Protein AF-A0A6V7JAZ3-F1 (afdb_monomer_lite)

Radius of gyration: 17.67 Å; chains: 1; bounding box: 22×42×48 Å

Secondary structure (DSSP, 8-state):
-HHHHTT-STT--PPP-SS--S----------EEEEEBTTBEEEE-SS-TT-EEEE-TTS-SS-EEEEE-

InterPro domains:
  IPR051165 Multifunctional Ankyrin Repeat Domain-Containing Protein [PTHR24123] (15-70)

Foldseek 3Di:
DVVVVVQPDPPHDDDDDPDDDPDDDDDDDDDWPWDWAAQCWAKDADPVDRVDIDTGHHRSHHGTDIDTDD

Sequence (70 aa):
LSQLEDLQTSRIVRILTVDFPHYFAVVSRVRQEVHAVGPEGGTVSSSAVPQVQAVFPPAALTKKIRVGLQ

Structure (mmCIF, N/CA/C/O backbone):
data_AF-A0A6V7JAZ3-F1
#
_entry.id   AF-A0A6V7JAZ3-F1
#
loop_
_atom_site.group_PDB
_atom_site.id
_atom_site.type_symbol
_atom_site.label_atom_id
_atom_site.label_alt_id
_atom_site.label_comp_id
_atom_site.label_asym_id
_atom_site.label_entity_id
_atom_site.label_seq_id
_atom_site.pdbx_PDB_ins_code
_atom_site.Cartn_x
_atom_site.Cartn_y
_atom_site.Cartn_z
_atom_site.occupancy
_atom_site.B_iso_or_equiv
_atom_site.auth_seq_id
_atom_site.auth_comp_id
_atom_site.auth_asym_id
_atom_site.auth_atom_id
_atom_site.pdbx_PDB_model_num
ATOM 1 N N . LEU A 1 1 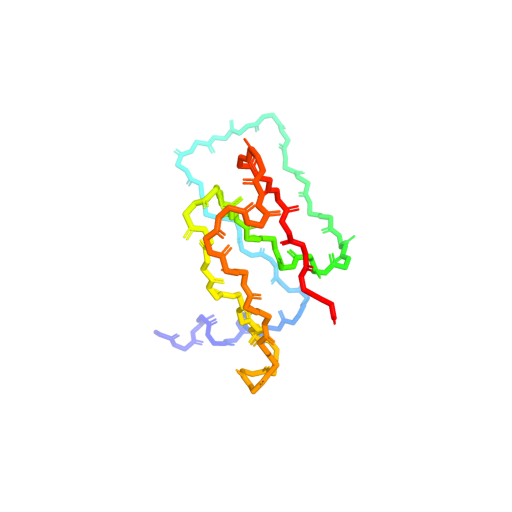? 4.812 1.772 26.962 1.00 50.53 1 LEU A N 1
ATOM 2 C CA . LEU A 1 1 ? 4.415 0.888 25.840 1.00 50.53 1 LEU A CA 1
ATOM 3 C C . LEU A 1 1 ? 2.890 0.733 25.753 1.00 50.53 1 LEU A C 1
ATOM 5 O O . LEU A 1 1 ? 2.383 0.837 24.648 1.00 50.53 1 LEU A O 1
ATOM 9 N N . SER A 1 2 ? 2.167 0.656 26.880 1.00 58.47 2 SER A N 1
ATOM 10 C CA . SER A 1 2 ? 0.695 0.516 26.953 1.00 58.47 2 SER A CA 1
ATOM 11 C C . SER A 1 2 ? -0.144 1.567 26.201 1.00 58.47 2 SER A C 1
ATOM 13 O O . SER A 1 2 ? -1.098 1.217 25.522 1.00 58.47 2 SER A O 1
ATOM 15 N N . GLN A 1 3 ? 0.232 2.852 26.227 1.00 59.94 3 GLN A N 1
ATOM 16 C CA . GLN A 1 3 ? -0.541 3.910 25.544 1.00 59.94 3 GLN A CA 1
ATOM 17 C C . GLN A 1 3 ? -0.598 3.759 24.011 1.00 59.94 3 GLN A C 1
ATOM 19 O O 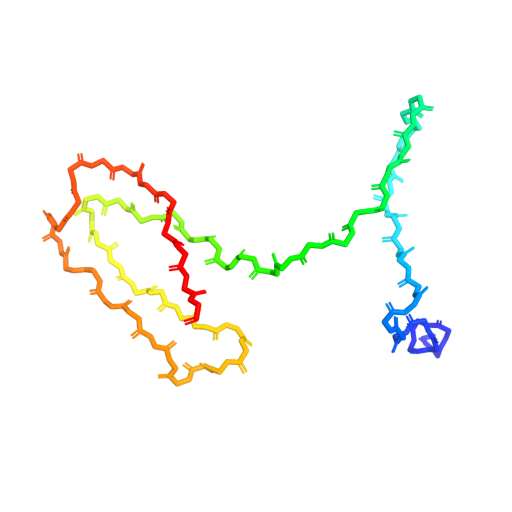. GLN A 1 3 ? -1.459 4.346 23.362 1.00 59.94 3 GLN A O 1
ATOM 24 N N . LEU A 1 4 ? 0.337 3.016 23.400 1.00 60.16 4 LEU A N 1
ATOM 25 C CA . LEU A 1 4 ? 0.325 2.776 21.954 1.00 60.16 4 LEU A CA 1
ATOM 26 C C . LEU A 1 4 ? -0.727 1.737 21.558 1.00 60.16 4 LEU A C 1
ATOM 28 O O . LEU A 1 4 ? -1.287 1.842 20.468 1.00 60.16 4 LEU A O 1
ATOM 32 N N . GLU A 1 5 ? -0.958 0.763 22.436 1.00 62.28 5 GLU A N 1
ATOM 33 C CA . GLU A 1 5 ? -1.919 -0.328 22.271 1.00 62.28 5 GLU A CA 1
ATOM 34 C C . GLU A 1 5 ? -3.353 0.192 22.440 1.00 62.28 5 GLU A C 1
ATOM 36 O O . GLU A 1 5 ? -4.214 -0.142 21.632 1.00 62.28 5 GLU A O 1
ATOM 41 N N . ASP A 1 6 ? -3.583 1.133 23.365 1.00 60.91 6 ASP A N 1
ATOM 42 C CA . ASP A 1 6 ? -4.881 1.813 23.549 1.00 60.91 6 ASP A CA 1
ATOM 43 C C . ASP A 1 6 ? -5.329 2.617 22.313 1.00 60.91 6 ASP A C 1
ATOM 45 O O . ASP A 1 6 ? -6.518 2.847 22.082 1.00 60.91 6 ASP A O 1
ATOM 49 N N . LEU A 1 7 ? -4.370 3.046 21.487 1.00 62.19 7 LEU A N 1
ATOM 50 C CA . LEU A 1 7 ? -4.624 3.766 20.240 1.00 62.19 7 LEU A CA 1
ATOM 51 C C . LEU A 1 7 ? -4.868 2.820 19.055 1.00 62.19 7 LEU A C 1
ATOM 53 O O . LEU A 1 7 ? -5.206 3.300 17.972 1.00 62.19 7 LEU A O 1
ATOM 57 N N . GLN A 1 8 ? -4.752 1.497 19.237 1.00 62.84 8 GLN A N 1
ATOM 58 C CA . GLN A 1 8 ? -5.080 0.492 18.219 1.00 62.84 8 GLN A CA 1
ATOM 59 C C . GLN A 1 8 ? -6.591 0.273 18.103 1.00 62.84 8 GLN A C 1
ATOM 61 O O . GLN A 1 8 ? -7.113 -0.835 18.191 1.00 62.84 8 GLN A O 1
ATOM 66 N N . THR A 1 9 ? -7.310 1.364 17.862 1.00 72.75 9 THR A N 1
ATOM 67 C CA . THR A 1 9 ? -8.707 1.331 17.439 1.00 72.75 9 THR A CA 1
ATOM 68 C C . THR A 1 9 ? -8.789 1.829 16.001 1.00 72.75 9 THR A C 1
ATOM 70 O O . THR A 1 9 ? -8.011 2.685 15.584 1.00 72.75 9 THR A O 1
ATOM 73 N N . SER A 1 10 ? -9.776 1.365 15.235 1.00 69.88 10 SER A N 1
ATOM 74 C CA . SER A 1 10 ? -10.010 1.835 13.859 1.00 69.88 10 SER A CA 1
ATOM 75 C C . SER A 1 10 ? -10.417 3.313 13.758 1.00 69.88 10 SER A C 1
ATOM 77 O O . SER A 1 10 ? -10.605 3.827 12.658 1.00 69.88 10 SER A O 1
ATOM 79 N N . ARG A 1 11 ? -10.585 4.000 14.896 1.00 82.25 11 ARG A N 1
ATOM 80 C CA . ARG A 1 11 ? -11.117 5.364 14.996 1.00 82.25 11 ARG A CA 1
ATOM 81 C C . ARG A 1 11 ? -10.057 6.416 15.316 1.00 82.25 11 ARG A C 1
ATOM 83 O O . ARG A 1 11 ? -10.397 7.592 15.384 1.00 82.25 11 ARG A O 1
ATOM 90 N N . ILE A 1 12 ? -8.797 6.020 15.511 1.00 87.44 12 ILE A N 1
ATOM 91 C CA . ILE A 1 12 ? -7.697 6.949 15.788 1.00 87.44 12 ILE A CA 1
ATOM 92 C C . ILE A 1 12 ? -6.627 6.810 14.706 1.00 87.44 12 ILE A C 1
ATOM 94 O O . ILE A 1 12 ? -6.118 5.723 14.453 1.00 87.44 12 ILE A O 1
ATOM 98 N N . VAL A 1 13 ? -6.265 7.932 14.080 1.00 86.88 13 VAL A N 1
ATOM 99 C CA . VAL A 1 13 ? -5.204 8.003 13.067 1.00 86.88 13 VAL A CA 1
ATOM 100 C C . VAL A 1 13 ? -4.031 8.787 13.633 1.00 86.88 13 VAL A C 1
ATOM 102 O O . VAL A 1 13 ? -4.182 9.938 14.037 1.00 86.88 13 VAL A O 1
ATOM 105 N N . ARG A 1 14 ? -2.847 8.169 13.655 1.00 88.81 14 ARG A N 1
ATOM 106 C CA . ARG A 1 14 ? -1.607 8.828 14.070 1.00 88.81 14 ARG A CA 1
ATOM 107 C C . ARG A 1 14 ? -0.841 9.318 12.848 1.00 88.81 14 ARG A C 1
ATOM 109 O O . ARG A 1 14 ? -0.426 8.512 12.020 1.00 88.81 14 ARG A O 1
ATOM 116 N N . ILE A 1 15 ? -0.606 10.625 12.782 1.00 92.69 15 ILE A N 1
ATOM 117 C CA . ILE A 1 15 ? 0.264 11.253 11.785 1.00 92.69 15 ILE A CA 1
ATOM 118 C C . ILE A 1 15 ? 1.624 11.502 12.445 1.00 92.69 15 ILE A C 1
ATOM 120 O O . ILE A 1 15 ? 1.702 12.203 13.450 1.00 92.69 15 ILE A O 1
ATOM 124 N N . LEU A 1 16 ? 2.683 10.898 11.907 1.00 93.12 16 LEU A N 1
ATOM 125 C CA . LEU A 1 16 ? 4.068 11.156 12.307 1.00 93.12 16 LEU A CA 1
ATOM 126 C C . LEU A 1 16 ? 4.691 12.082 11.260 1.00 93.12 16 LEU A C 1
ATOM 128 O O . LEU A 1 16 ? 4.753 11.711 10.091 1.00 93.12 16 LEU A O 1
ATOM 132 N N . THR A 1 17 ? 5.117 13.276 11.666 1.00 96.38 17 THR A N 1
ATOM 133 C CA . THR A 1 17 ? 5.701 14.287 10.772 1.00 96.38 17 THR A CA 1
ATOM 134 C C . THR A 1 17 ? 6.872 14.995 11.450 1.00 96.38 17 THR A C 1
ATOM 136 O O . THR A 1 17 ? 6.918 15.059 12.679 1.00 96.38 17 THR A O 1
ATOM 139 N N . VAL A 1 18 ? 7.817 15.508 10.659 1.00 97.44 18 VAL A N 1
ATOM 140 C CA . VAL A 1 18 ? 8.968 16.305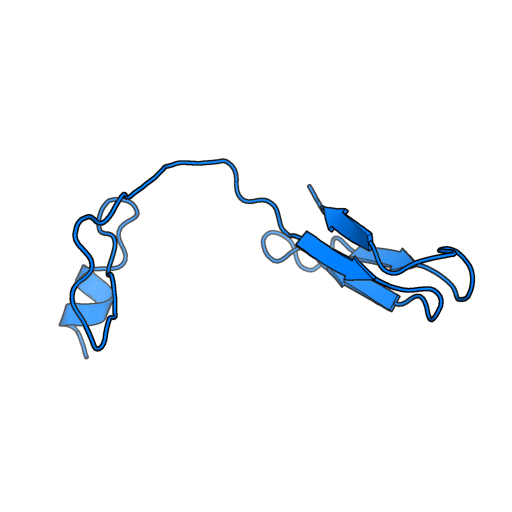 11.135 1.00 97.44 18 VAL A CA 1
ATOM 141 C C . VAL A 1 18 ? 8.801 17.803 10.854 1.00 97.44 18 VAL A C 1
ATOM 143 O O . VAL A 1 18 ? 9.554 18.615 11.383 1.00 97.44 18 VAL A O 1
ATOM 146 N N . ASP A 1 19 ? 7.798 18.166 10.056 1.00 96.94 19 ASP A N 1
ATOM 147 C CA . ASP A 1 19 ? 7.428 19.525 9.671 1.00 96.94 19 ASP A CA 1
ATOM 148 C C . ASP A 1 19 ? 5.895 19.677 9.550 1.00 96.94 19 ASP A C 1
ATOM 150 O O . ASP A 1 19 ? 5.144 18.695 9.586 1.00 96.94 19 ASP A O 1
ATOM 154 N N . PHE A 1 20 ? 5.410 20.922 9.457 1.00 96.19 20 PHE A N 1
ATOM 155 C CA . PHE A 1 20 ? 3.979 21.234 9.375 1.00 96.19 20 PHE A CA 1
ATOM 156 C C . PHE A 1 20 ? 3.585 21.727 7.972 1.00 96.19 20 PHE A C 1
ATOM 158 O O . PHE A 1 20 ? 3.984 22.829 7.587 1.00 96.19 20 PHE A O 1
ATOM 165 N N . PRO A 1 21 ? 2.767 20.970 7.215 1.00 96.88 21 PRO A N 1
ATOM 166 C CA . PRO A 1 21 ? 2.148 21.469 5.995 1.00 96.88 21 PRO A CA 1
ATOM 167 C C . PRO A 1 21 ? 1.005 22.439 6.323 1.00 96.88 21 PRO A C 1
ATOM 169 O O . PRO A 1 21 ? 0.511 22.487 7.449 1.00 96.88 21 PRO A O 1
ATOM 172 N N . HIS A 1 22 ? 0.512 23.156 5.309 1.00 95.88 22 HIS A N 1
ATOM 173 C CA . HIS A 1 22 ? -0.667 24.016 5.463 1.00 95.88 22 HIS A CA 1
ATOM 174 C C . HIS A 1 22 ? -1.914 23.239 5.919 1.00 95.88 22 HIS A C 1
ATOM 176 O O . HIS A 1 22 ? -2.695 23.763 6.708 1.00 95.88 22 HIS A O 1
ATOM 182 N N . TYR A 1 23 ? -2.093 21.995 5.451 1.00 97.19 23 TYR A N 1
ATOM 183 C CA . TYR A 1 23 ? -3.227 21.144 5.818 1.00 97.19 23 TYR A CA 1
ATOM 184 C C . TYR A 1 23 ? -2.850 19.659 5.822 1.00 97.19 23 TYR A C 1
ATOM 186 O O . TYR A 1 23 ? -2.060 19.203 4.996 1.00 97.19 23 TYR A O 1
ATOM 194 N N . PHE A 1 24 ? -3.499 18.896 6.703 1.00 96.94 24 PHE A N 1
ATOM 195 C CA . PHE A 1 24 ? -3.571 17.436 6.649 1.00 96.94 24 PHE A CA 1
ATOM 196 C C . PHE A 1 24 ? -5.005 16.997 6.333 1.00 96.94 24 PHE A C 1
ATOM 198 O O . PHE A 1 24 ? -5.961 17.664 6.724 1.00 96.94 24 PHE A O 1
ATOM 205 N N . ALA A 1 25 ? -5.158 15.845 5.679 1.00 95.75 25 ALA A N 1
ATOM 206 C CA . ALA A 1 25 ? -6.456 15.221 5.440 1.00 95.75 25 ALA A CA 1
ATOM 207 C C . ALA A 1 25 ? -6.400 13.721 5.755 1.00 95.75 25 ALA A C 1
ATOM 209 O O . ALA A 1 25 ? -5.528 13.005 5.262 1.00 95.75 25 ALA A O 1
ATOM 210 N N . VAL A 1 26 ? -7.356 13.243 6.553 1.00 92.81 26 VAL A N 1
ATOM 211 C CA . VAL A 1 26 ? -7.587 11.813 6.791 1.00 92.81 26 VAL A CA 1
ATOM 212 C C . VAL A 1 26 ? -8.739 11.375 5.897 1.00 92.81 26 VAL A C 1
ATOM 214 O O . VAL A 1 26 ? -9.860 11.853 6.045 1.00 92.81 26 VAL A O 1
ATOM 217 N N . VAL A 1 27 ? -8.460 10.472 4.959 1.00 91.94 27 VAL A N 1
ATOM 218 C CA . VAL A 1 27 ? -9.441 10.007 3.971 1.00 91.94 27 VAL A CA 1
ATOM 219 C C . VAL A 1 27 ? -9.654 8.510 4.137 1.00 91.94 27 VAL A C 1
ATOM 221 O O . VAL A 1 27 ? -8.707 7.729 4.035 1.00 91.94 27 VAL A O 1
ATOM 224 N N . SER A 1 28 ? -10.904 8.105 4.356 1.00 87.50 28 SER A N 1
ATOM 225 C CA . SER A 1 28 ? -11.286 6.694 4.302 1.00 87.50 28 SER A CA 1
ATOM 226 C C . SER A 1 28 ? -11.385 6.242 2.846 1.00 87.50 28 SER A C 1
ATOM 228 O O . SER A 1 28 ? -12.045 6.889 2.034 1.00 87.50 28 SER A O 1
ATOM 230 N N . ARG A 1 29 ? -10.724 5.134 2.504 1.00 83.50 29 ARG A N 1
ATOM 231 C CA . ARG A 1 29 ? -10.827 4.487 1.190 1.00 83.50 29 ARG A CA 1
ATOM 232 C C . ARG A 1 29 ? -10.625 2.982 1.318 1.00 83.50 29 ARG A C 1
ATOM 234 O O . ARG A 1 29 ? -9.993 2.522 2.267 1.00 83.50 29 ARG A O 1
ATOM 241 N N . VAL A 1 30 ? -11.094 2.225 0.329 1.00 78.44 30 VAL A N 1
ATOM 242 C CA . VAL A 1 30 ? -10.793 0.790 0.236 1.00 78.44 30 VAL A CA 1
ATOM 243 C C . VAL A 1 30 ? -9.280 0.603 0.090 1.00 78.44 30 VAL A C 1
ATOM 245 O O . VAL A 1 30 ? -8.634 1.270 -0.727 1.00 78.44 30 VAL A O 1
ATOM 248 N N . ARG A 1 31 ? -8.700 -0.291 0.900 1.00 69.75 31 ARG A N 1
ATOM 249 C CA . ARG A 1 31 ? -7.279 -0.632 0.813 1.00 69.75 31 ARG A CA 1
ATOM 250 C C . ARG A 1 31 ? -7.016 -1.270 -0.550 1.00 69.75 31 ARG A C 1
ATOM 252 O O . ARG A 1 31 ? -7.579 -2.306 -0.869 1.00 69.75 31 ARG A O 1
ATOM 259 N N . GLN A 1 32 ? -6.158 -0.638 -1.342 1.00 69.69 32 GLN A N 1
ATOM 260 C CA . GLN A 1 32 ? -5.614 -1.236 -2.556 1.00 69.69 32 GLN A CA 1
ATOM 261 C C . GLN A 1 32 ? -4.201 -1.711 -2.237 1.00 69.69 32 GLN A C 1
ATOM 263 O O . GLN A 1 32 ? -3.324 -0.895 -1.945 1.00 69.69 32 GLN A O 1
ATOM 268 N N . GLU A 1 33 ? -3.985 -3.022 -2.253 1.00 73.50 33 GLU A N 1
ATOM 269 C CA . GLU A 1 33 ? -2.652 -3.605 -2.124 1.00 73.50 33 GLU A CA 1
ATOM 270 C C . GLU A 1 33 ? -1.956 -3.553 -3.473 1.00 73.50 33 GLU A C 1
ATOM 272 O O . GLU A 1 33 ? -2.129 -4.427 -4.321 1.00 73.50 33 GLU A O 1
ATOM 277 N N . VAL A 1 34 ? -1.212 -2.469 -3.684 1.00 81.62 34 VAL A N 1
ATOM 278 C CA . VAL A 1 34 ? -0.575 -2.190 -4.964 1.00 81.62 34 VAL A CA 1
ATOM 279 C C . VAL A 1 34 ? 0.893 -2.583 -4.925 1.00 81.62 34 VAL A C 1
ATOM 281 O O . VAL A 1 34 ? 1.668 -2.026 -4.150 1.00 81.62 34 VAL A O 1
ATOM 284 N N . HIS A 1 35 ? 1.280 -3.491 -5.813 1.00 86.19 35 HIS A N 1
ATOM 285 C CA . HIS A 1 35 ? 2.649 -3.966 -5.969 1.00 86.19 35 HIS A CA 1
ATOM 286 C C . HIS A 1 35 ? 3.172 -3.576 -7.349 1.00 86.19 35 HIS A C 1
ATOM 288 O O . HIS A 1 35 ? 2.457 -3.667 -8.348 1.00 86.19 35 HIS A O 1
ATOM 294 N N . ALA A 1 36 ? 4.411 -3.090 -7.409 1.00 91.00 36 ALA A N 1
ATOM 295 C CA . ALA A 1 36 ? 5.035 -2.748 -8.677 1.00 91.00 36 ALA A CA 1
ATOM 296 C C . ALA A 1 36 ? 5.733 -3.985 -9.251 1.00 91.00 36 ALA A C 1
ATOM 298 O O . ALA A 1 36 ? 6.721 -4.435 -8.677 1.00 91.00 36 ALA A O 1
ATOM 299 N N . VAL A 1 37 ? 5.241 -4.497 -10.378 1.00 94.19 37 VAL A N 1
ATOM 300 C CA . VAL A 1 37 ? 5.796 -5.674 -11.067 1.00 94.19 37 VAL A CA 1
ATOM 301 C C . VAL A 1 37 ? 6.278 -5.242 -12.448 1.00 94.19 37 VAL A C 1
ATOM 303 O O . VAL A 1 37 ? 5.587 -4.476 -13.128 1.00 94.19 37 VAL A O 1
ATOM 306 N N . GLY A 1 38 ? 7.478 -5.663 -12.840 1.00 95.69 38 GLY A N 1
ATOM 307 C CA . GLY A 1 38 ? 8.074 -5.372 -14.141 1.00 95.69 38 GLY A CA 1
ATOM 308 C C . GLY A 1 38 ? 8.223 -6.602 -15.040 1.00 95.69 38 GLY A C 1
ATOM 309 O O . GLY A 1 38 ? 7.680 -7.668 -14.743 1.00 95.69 38 GLY A O 1
ATOM 310 N N . PRO A 1 39 ? 8.937 -6.456 -16.171 1.00 96.62 39 PRO A N 1
ATOM 311 C CA . PRO A 1 39 ? 9.188 -7.542 -17.119 1.00 96.62 39 PRO A CA 1
ATOM 312 C C . PRO A 1 39 ? 9.917 -8.752 -16.531 1.00 96.62 39 PRO A C 1
ATOM 314 O O . PRO A 1 39 ? 9.816 -9.847 -17.072 1.00 96.62 39 PRO A O 1
ATOM 317 N N . GLU A 1 40 ? 10.633 -8.584 -15.426 1.00 96.56 40 GLU A N 1
ATOM 318 C CA . GLU A 1 40 ? 11.249 -9.663 -14.655 1.00 96.56 40 GLU A CA 1
ATOM 319 C C . GLU A 1 40 ? 10.229 -10.646 -14.052 1.00 96.56 40 GLU A C 1
ATOM 321 O O . GLU A 1 40 ? 10.590 -11.775 -13.722 1.00 96.56 40 GLU A O 1
ATOM 326 N N . GLY A 1 41 ? 8.956 -10.249 -13.953 1.00 94.38 41 GLY A N 1
ATOM 327 C CA . GLY A 1 41 ? 7.923 -11.016 -13.268 1.00 94.38 41 GLY A CA 1
ATOM 328 C C . GLY A 1 41 ? 8.019 -10.879 -11.745 1.00 94.38 41 GLY A C 1
ATOM 329 O O . GLY A 1 41 ? 8.568 -9.913 -11.219 1.00 94.38 41 GLY A O 1
ATOM 330 N N . GLY A 1 42 ? 7.446 -11.832 -11.016 1.00 93.62 42 GLY A N 1
ATOM 331 C CA . GLY A 1 42 ? 7.464 -11.868 -9.554 1.00 93.62 42 GLY A CA 1
ATOM 332 C C . GLY A 1 42 ? 6.175 -12.418 -8.953 1.00 93.62 42 GLY A C 1
ATOM 333 O O . GLY A 1 42 ? 5.213 -12.709 -9.660 1.00 93.62 42 GLY A O 1
ATOM 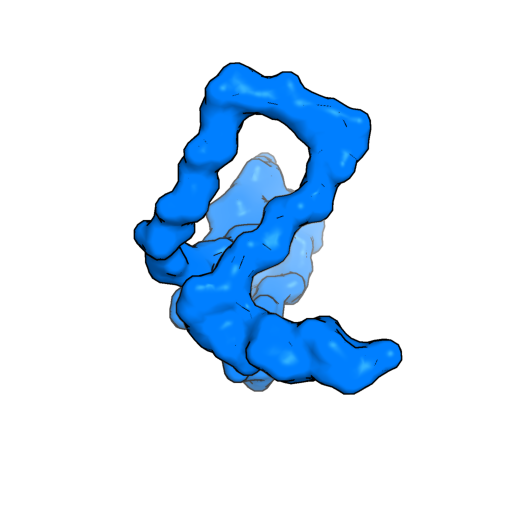334 N N . THR A 1 43 ? 6.149 -12.538 -7.629 1.00 92.38 43 THR A N 1
ATOM 335 C CA . THR A 1 43 ? 4.973 -12.997 -6.882 1.00 92.38 43 THR A CA 1
ATOM 336 C C . THR A 1 43 ? 4.412 -11.858 -6.046 1.00 92.38 43 THR A C 1
ATOM 338 O O . THR A 1 43 ? 5.154 -11.147 -5.370 1.00 92.38 43 THR A O 1
ATOM 341 N N . VAL A 1 44 ? 3.092 -11.701 -6.079 1.00 90.31 44 VAL A N 1
ATOM 342 C CA . VAL A 1 44 ? 2.345 -10.742 -5.266 1.00 90.31 44 VAL A CA 1
ATOM 34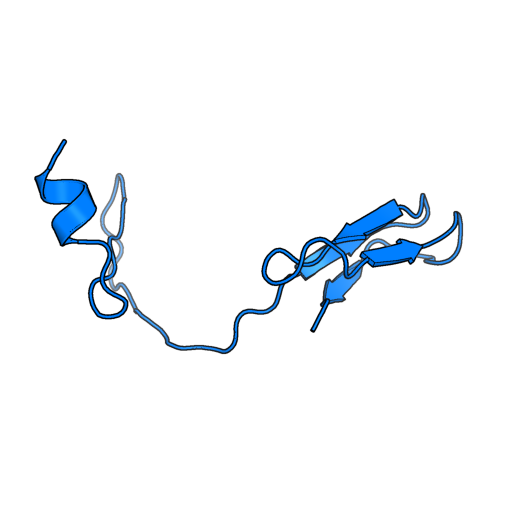3 C C . VAL A 1 44 ? 1.445 -11.515 -4.308 1.00 90.31 44 VAL A C 1
ATOM 345 O O . VAL A 1 44 ? 0.689 -12.374 -4.751 1.00 90.31 44 VAL A O 1
ATOM 348 N N . SER A 1 45 ? 1.512 -11.217 -3.012 1.00 88.44 45 SER A N 1
ATOM 349 C CA . SER A 1 45 ? 0.732 -11.886 -1.959 1.00 88.44 45 SER A CA 1
ATOM 350 C C . SER A 1 45 ? -0.226 -10.926 -1.262 1.00 88.44 45 SER A C 1
ATOM 352 O O . SER A 1 45 ? 0.119 -9.759 -1.072 1.00 88.44 45 SER A O 1
ATOM 354 N N . SER A 1 46 ? -1.385 -11.421 -0.822 1.00 84.62 46 SER A N 1
ATOM 355 C CA . SER A 1 46 ? -2.341 -10.619 -0.050 1.00 84.62 46 SER A CA 1
ATOM 356 C C . SER A 1 46 ? -1.874 -10.458 1.392 1.00 84.62 46 SER A C 1
ATOM 358 O O . SER A 1 46 ? -1.474 -11.429 2.034 1.00 84.62 46 SER A O 1
ATOM 360 N N . SER A 1 47 ? -1.967 -9.247 1.940 1.00 82.50 47 SER A N 1
ATOM 361 C CA . SER A 1 47 ? -1.690 -9.026 3.363 1.00 82.50 47 SER A CA 1
ATOM 362 C C . SER A 1 47 ? -2.877 -9.359 4.271 1.00 82.50 47 SER A C 1
ATOM 364 O O . SER A 1 47 ? -2.689 -9.524 5.474 1.00 82.50 47 SER A O 1
ATOM 366 N N . ALA A 1 48 ? -4.088 -9.467 3.714 1.00 83.06 48 ALA A N 1
ATOM 367 C CA . ALA A 1 48 ? -5.276 -9.896 4.450 1.00 83.06 48 ALA A CA 1
ATOM 368 C C . ALA A 1 48 ? -5.357 -11.426 4.561 1.00 83.06 48 ALA A C 1
ATOM 370 O O . ALA A 1 48 ? -5.708 -11.948 5.618 1.00 83.06 48 ALA A O 1
ATOM 371 N N . VAL A 1 49 ? -5.015 -12.142 3.484 1.00 85.44 49 VAL A N 1
ATOM 372 C CA . VAL A 1 49 ? -5.034 -13.612 3.424 1.00 85.44 49 VAL A CA 1
ATOM 373 C C . VAL A 1 49 ? -3.750 -14.104 2.740 1.00 85.44 49 VAL A C 1
ATOM 375 O O . VAL A 1 49 ? -3.727 -14.224 1.517 1.00 85.44 49 VAL A O 1
ATOM 378 N N . PRO A 1 50 ? -2.671 -14.410 3.487 1.00 83.81 50 PRO A N 1
ATOM 379 C CA . PRO A 1 50 ? -1.347 -14.722 2.922 1.00 83.81 50 PRO A CA 1
ATOM 380 C C . PRO A 1 50 ? -1.301 -15.898 1.931 1.00 83.81 50 PRO A C 1
ATOM 382 O O . PRO A 1 50 ? -0.368 -16.010 1.131 1.00 83.81 50 PRO A O 1
ATOM 385 N N . GLN A 1 51 ? -2.295 -16.790 1.977 1.00 89.31 51 GLN A N 1
ATOM 386 C CA . GLN A 1 51 ? -2.446 -17.904 1.038 1.00 89.31 51 GLN A CA 1
ATOM 387 C C . GLN A 1 51 ? -2.857 -17.446 -0.371 1.00 89.31 51 GLN A C 1
ATOM 389 O O . GLN A 1 51 ? -2.661 -18.188 -1.331 1.00 89.31 51 GLN A O 1
ATOM 394 N N . VAL A 1 52 ? -3.418 -16.241 -0.512 1.00 89.38 52 VAL A N 1
ATOM 395 C CA . VAL A 1 52 ? -3.783 -15.664 -1.809 1.00 89.38 52 VAL A CA 1
ATOM 396 C C . VAL A 1 52 ? -2.541 -15.039 -2.431 1.00 89.38 52 VAL A C 1
ATOM 398 O O . VAL A 1 52 ? -1.993 -14.063 -1.914 1.00 89.38 52 VAL A O 1
ATOM 401 N N . GLN A 1 53 ? -2.101 -15.610 -3.551 1.00 90.31 53 GLN A N 1
ATOM 402 C CA . GLN A 1 53 ? -0.926 -15.158 -4.291 1.00 90.31 53 GLN A CA 1
ATOM 403 C C . GLN A 1 53 ? -1.196 -15.146 -5.795 1.00 90.31 53 GLN A C 1
ATOM 405 O O . GLN A 1 53 ? -1.900 -16.007 -6.321 1.00 90.31 53 GLN A O 1
ATOM 410 N N . ALA A 1 54 ? -0.594 -14.186 -6.487 1.00 91.81 54 ALA A N 1
ATOM 411 C CA . ALA A 1 54 ? -0.557 -14.099 -7.938 1.00 91.81 54 ALA A CA 1
ATOM 412 C C . ALA A 1 54 ? 0.898 -14.168 -8.413 1.00 91.81 54 ALA A C 1
ATOM 414 O O . ALA A 1 54 ? 1.759 -13.463 -7.885 1.00 91.81 54 ALA A O 1
ATOM 415 N N . VAL A 1 55 ? 1.167 -15.008 -9.413 1.00 94.31 55 VAL A N 1
ATOM 416 C CA . VAL A 1 55 ? 2.505 -15.194 -9.987 1.00 94.31 55 VAL A CA 1
ATOM 417 C C . VAL A 1 55 ? 2.539 -14.607 -11.390 1.00 94.31 55 VAL A C 1
ATOM 419 O O . VAL A 1 55 ? 1.740 -14.971 -12.251 1.00 94.31 55 VAL A O 1
ATOM 422 N N . PHE A 1 56 ? 3.497 -13.718 -11.618 1.00 95.50 56 PHE A N 1
ATOM 423 C CA . PHE A 1 56 ? 3.805 -13.122 -12.908 1.00 95.50 56 PHE A CA 1
ATOM 424 C C . PHE A 1 56 ? 5.087 -13.773 -13.432 1.00 95.50 56 PHE A C 1
ATOM 426 O O . PHE A 1 56 ? 6.149 -13.567 -12.841 1.00 95.50 56 PHE A O 1
ATOM 433 N N . PRO A 1 57 ? 5.033 -14.580 -14.503 1.00 96.56 57 PRO A N 1
ATOM 434 C CA . PRO A 1 57 ? 6.245 -15.131 -15.093 1.00 96.56 57 PRO A CA 1
ATOM 435 C C . PRO A 1 57 ? 7.0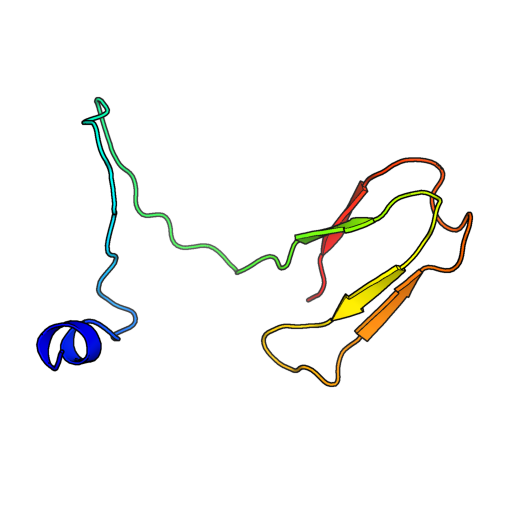76 -14.033 -15.786 1.00 96.56 57 PRO A C 1
ATOM 437 O O . PRO A 1 57 ? 6.546 -12.959 -16.099 1.00 96.56 57 PRO A O 1
ATOM 440 N N . PRO A 1 58 ? 8.366 -14.290 -16.069 1.00 96.75 58 PRO A N 1
ATOM 441 C CA . PRO A 1 58 ? 9.188 -13.381 -16.861 1.00 96.75 58 PRO A CA 1
ATOM 442 C C . PRO A 1 58 ? 8.532 -13.054 -18.209 1.00 96.75 58 PRO A C 1
ATOM 444 O O . PRO A 1 58 ? 7.910 -13.909 -18.836 1.00 96.75 58 PRO A O 1
ATOM 447 N N . ALA A 1 59 ? 8.679 -11.807 -18.648 1.00 94.75 59 ALA A N 1
ATOM 448 C CA . ALA A 1 59 ? 8.093 -11.227 -19.855 1.00 94.75 59 ALA A CA 1
ATOM 449 C C . ALA A 1 59 ? 6.549 -11.183 -19.913 1.00 94.75 59 ALA A C 1
ATOM 451 O O . ALA A 1 59 ? 6.000 -10.772 -20.934 1.00 94.75 59 ALA A O 1
ATOM 452 N N . ALA A 1 60 ? 5.832 -11.502 -18.825 1.00 95.38 60 ALA A N 1
ATOM 453 C CA . ALA A 1 60 ? 4.379 -11.286 -18.740 1.00 95.38 60 ALA A CA 1
ATOM 454 C C . ALA A 1 60 ? 3.988 -9.801 -18.847 1.00 95.38 60 ALA A C 1
ATOM 456 O O . ALA A 1 60 ? 2.855 -9.462 -19.187 1.00 95.38 60 ALA A O 1
ATOM 457 N N . LEU A 1 61 ? 4.932 -8.910 -18.538 1.00 95.44 61 LEU A N 1
ATOM 458 C CA . LEU A 1 61 ? 4.768 -7.467 -18.570 1.00 95.44 61 LEU A CA 1
ATOM 459 C C . LEU A 1 61 ? 5.843 -6.857 -19.468 1.00 95.44 61 LEU A C 1
ATOM 461 O O . LEU A 1 61 ? 7.005 -7.242 -19.423 1.00 95.44 61 LEU A O 1
ATOM 465 N N . THR A 1 62 ? 5.467 -5.862 -20.265 1.00 94.06 62 THR A N 1
ATOM 466 C CA . THR A 1 62 ? 6.412 -5.121 -21.121 1.00 94.06 62 THR A CA 1
ATOM 467 C C . THR A 1 62 ? 6.968 -3.875 -20.436 1.00 94.06 62 THR A C 1
ATOM 469 O O . THR A 1 62 ? 7.950 -3.293 -20.893 1.00 94.06 62 THR A O 1
ATOM 472 N N . LYS A 1 63 ? 6.340 -3.448 -19.334 1.00 94.12 63 LYS A N 1
ATOM 473 C CA . LYS A 1 63 ? 6.707 -2.279 -18.530 1.00 94.12 63 LYS A CA 1
ATOM 474 C C . LYS A 1 63 ? 6.372 -2.527 -17.066 1.00 94.12 63 LYS A C 1
ATOM 476 O O . LYS A 1 63 ? 5.508 -3.340 -16.750 1.00 94.12 63 LYS A O 1
ATOM 481 N N . LYS A 1 64 ? 7.019 -1.768 -16.183 1.00 94.31 64 LYS A N 1
ATOM 482 C CA . LYS A 1 64 ? 6.697 -1.766 -14.757 1.00 94.31 64 LYS A CA 1
ATOM 483 C C . LYS A 1 64 ? 5.327 -1.133 -14.528 1.00 94.31 64 LYS A C 1
ATOM 485 O O . LYS A 1 64 ? 5.135 0.043 -14.838 1.00 94.31 64 LYS A O 1
ATOM 490 N N . ILE A 1 65 ? 4.391 -1.908 -13.987 1.00 93.50 65 ILE A N 1
ATOM 491 C CA . ILE A 1 65 ? 3.026 -1.461 -13.689 1.00 93.50 65 ILE A CA 1
ATOM 492 C C . ILE A 1 65 ? 2.673 -1.688 -12.222 1.00 93.50 65 ILE A C 1
ATOM 494 O O . ILE A 1 65 ? 3.310 -2.465 -11.514 1.00 93.50 65 ILE A O 1
ATOM 498 N N . ARG A 1 66 ? 1.632 -0.987 -11.775 1.00 90.94 66 ARG A N 1
ATOM 499 C CA . ARG A 1 66 ? 1.024 -1.137 -10.454 1.00 90.94 66 ARG A CA 1
ATOM 500 C C . ARG A 1 66 ? -0.096 -2.174 -10.534 1.00 90.94 66 ARG A C 1
ATOM 502 O O . ARG A 1 66 ? -1.110 -1.909 -11.171 1.00 90.94 66 ARG A O 1
ATOM 509 N N . VAL A 1 67 ? 0.092 -3.323 -9.895 1.00 89.62 67 VAL A N 1
ATOM 510 C CA . VAL A 1 67 ? -0.884 -4.418 -9.823 1.00 89.62 67 VAL A CA 1
ATOM 511 C C . VAL A 1 67 ? -1.594 -4.371 -8.478 1.00 89.62 67 VAL A C 1
ATOM 513 O O . VAL A 1 67 ? -0.931 -4.294 -7.448 1.00 89.62 67 VAL A O 1
ATOM 516 N N . GLY A 1 68 ? -2.925 -4.423 -8.492 1.00 85.44 68 GLY A N 1
ATOM 517 C CA . GLY A 1 68 ? -3.737 -4.605 -7.292 1.00 85.44 68 GLY A CA 1
ATOM 518 C C . GLY A 1 68 ? -4.083 -6.076 -7.078 1.00 85.44 68 GLY A C 1
ATOM 519 O O . GLY A 1 68 ? -4.454 -6.751 -8.036 1.00 85.44 68 GLY A O 1
ATOM 520 N N . LEU A 1 69 ? -3.999 -6.547 -5.836 1.00 80.62 69 LEU A N 1
ATOM 521 C CA . LEU A 1 69 ? -4.610 -7.805 -5.401 1.00 80.62 69 LEU A CA 1
ATOM 522 C C . LEU A 1 69 ? -5.834 -7.458 -4.536 1.00 80.62 69 LEU A C 1
ATOM 524 O O . LEU A 1 69 ? -5.716 -6.625 -3.632 1.00 80.62 69 LEU A O 1
ATOM 528 N N . GLN A 1 70 ? -7.001 -8.015 -4.871 1.00 73.38 70 GLN A N 1
ATOM 529 C CA . GLN A 1 70 ? -8.285 -7.764 -4.200 1.00 73.38 70 GLN A CA 1
ATOM 530 C C . GLN A 1 70 ? -8.908 -9.064 -3.714 1.00 73.38 70 GLN A C 1
ATOM 532 O O . GLN A 1 70 ? -8.781 -10.071 -4.446 1.00 73.38 70 GLN A O 1
#

pLDDT: mean 85.91, std 11.9, range [50.53, 97.44]

Organism: NCBI:txid1563983